Protein AF-A0A846GL12-F1 (afdb_monomer_lite)

pLDDT: mean 75.53, std 17.69, range [38.62, 96.88]

Structure (mmCIF, N/CA/C/O backbone):
data_AF-A0A846GL12-F1
#
_entry.id   AF-A0A846GL12-F1
#
loop_
_atom_site.group_PDB
_atom_site.id
_atom_site.type_symbol
_atom_site.label_atom_id
_atom_site.label_alt_id
_atom_site.label_comp_id
_atom_site.label_asym_id
_atom_site.label_entity_id
_atom_site.label_seq_id
_atom_site.pdbx_PDB_ins_code
_atom_site.Cartn_x
_atom_site.Cartn_y
_atom_site.Cartn_z
_atom_site.occupancy
_atom_site.B_iso_or_equiv
_atom_site.auth_seq_id
_atom_site.auth_comp_id
_atom_site.auth_asym_id
_atom_site.auth_atom_id
_atom_site.pdbx_PDB_model_num
ATOM 1 N N . MET A 1 1 ? 33.357 -18.153 -6.564 1.00 43.31 1 MET A N 1
ATOM 2 C CA . MET A 1 1 ? 32.320 -17.451 -5.774 1.00 43.31 1 MET A CA 1
ATOM 3 C C . MET A 1 1 ? 31.261 -16.929 -6.742 1.00 43.31 1 MET A C 1
ATOM 5 O O . MET A 1 1 ? 31.499 -15.935 -7.412 1.00 43.31 1 MET A O 1
ATOM 9 N N . GLY A 1 2 ? 30.162 -17.666 -6.937 1.00 47.09 2 GLY A N 1
ATOM 10 C CA . GLY A 1 2 ? 29.124 -17.303 -7.913 1.00 47.09 2 GLY A CA 1
ATOM 11 C C . GLY A 1 2 ? 28.355 -16.058 -7.468 1.00 47.09 2 GLY A C 1
ATOM 12 O O . GLY A 1 2 ? 27.926 -15.980 -6.315 1.00 47.09 2 GLY A O 1
ATOM 13 N N . LYS A 1 3 ? 28.203 -15.067 -8.354 1.00 55.84 3 LYS A N 1
ATOM 14 C CA . LYS A 1 3 ? 27.379 -13.881 -8.085 1.00 55.84 3 LYS A CA 1
ATOM 15 C C . LYS A 1 3 ? 25.932 -14.330 -7.863 1.00 55.84 3 LYS A C 1
ATOM 17 O O . LYS A 1 3 ? 25.308 -14.871 -8.767 1.00 55.84 3 LYS A O 1
ATOM 22 N N . ARG A 1 4 ? 25.391 -14.080 -6.667 1.00 55.66 4 ARG A N 1
ATOM 23 C CA . ARG A 1 4 ? 23.955 -14.195 -6.375 1.00 55.66 4 ARG A CA 1
ATOM 24 C C . ARG A 1 4 ? 23.234 -13.032 -7.056 1.00 55.66 4 ARG A C 1
ATOM 26 O O . ARG A 1 4 ? 22.968 -12.011 -6.432 1.00 55.66 4 ARG A O 1
ATOM 33 N N . THR A 1 5 ? 22.995 -13.138 -8.357 1.00 60.59 5 THR A N 1
ATOM 34 C CA . THR A 1 5 ? 22.158 -12.178 -9.082 1.00 60.59 5 THR A CA 1
ATOM 35 C C . THR A 1 5 ? 20.706 -12.433 -8.697 1.00 60.59 5 THR A C 1
ATOM 37 O O . THR A 1 5 ? 20.103 -13.404 -9.145 1.00 60.59 5 THR A O 1
ATOM 40 N N . GLY A 1 6 ? 20.166 -11.600 -7.803 1.00 66.88 6 GLY A N 1
ATOM 41 C CA . GLY A 1 6 ? 18.735 -11.594 -7.494 1.00 66.88 6 GLY A CA 1
ATOM 42 C C . GLY A 1 6 ? 17.884 -11.280 -8.731 1.00 66.88 6 GLY A C 1
ATOM 43 O O . GLY A 1 6 ? 18.406 -10.872 -9.769 1.00 66.88 6 GLY A O 1
ATOM 44 N N . ARG A 1 7 ? 16.560 -11.464 -8.620 1.00 67.12 7 ARG A N 1
ATOM 45 C CA . ARG A 1 7 ? 15.614 -11.190 -9.716 1.00 67.12 7 ARG A CA 1
ATOM 46 C C . ARG A 1 7 ? 15.807 -9.756 -10.248 1.00 67.12 7 ARG A C 1
ATOM 48 O O . ARG A 1 7 ? 15.787 -8.829 -9.429 1.00 67.12 7 ARG A O 1
ATOM 55 N N . PRO A 1 8 ? 15.930 -9.568 -11.576 1.00 62.91 8 PRO A N 1
ATOM 56 C CA . PRO A 1 8 ? 16.017 -8.247 -12.189 1.00 62.91 8 PRO A CA 1
ATOM 57 C C . PRO A 1 8 ? 14.837 -7.341 -11.790 1.00 62.91 8 PRO A C 1
ATOM 59 O O . PRO A 1 8 ? 13.740 -7.848 -11.522 1.00 62.91 8 PRO A O 1
ATOM 62 N N . PRO A 1 9 ? 15.029 -6.013 -11.722 1.00 58.97 9 PRO A N 1
ATOM 63 C CA . PRO A 1 9 ? 13.943 -5.072 -11.462 1.00 58.97 9 PRO A CA 1
ATOM 64 C C . PRO A 1 9 ? 12.900 -5.095 -12.584 1.00 58.97 9 PRO A C 1
ATOM 66 O O . PRO A 1 9 ? 13.253 -5.197 -13.754 1.00 58.97 9 PRO A O 1
ATOM 69 N N . ILE A 1 10 ? 11.620 -4.970 -12.225 1.00 66.12 10 ILE A N 1
ATOM 70 C CA . ILE A 1 10 ? 10.495 -5.048 -13.175 1.00 66.12 10 ILE A CA 1
ATOM 71 C C . ILE A 1 10 ? 10.449 -3.811 -14.095 1.00 66.12 10 ILE A C 1
ATOM 73 O O . ILE A 1 10 ? 10.058 -3.925 -15.250 1.00 66.12 10 ILE A O 1
ATOM 77 N N . HIS A 1 11 ? 10.912 -2.651 -13.614 1.00 65.69 11 HIS A N 1
ATOM 78 C CA . HIS A 1 11 ? 10.803 -1.363 -14.316 1.00 65.69 11 HIS A CA 1
ATOM 79 C C . HIS A 1 11 ? 12.155 -0.728 -14.678 1.00 65.69 11 HIS A C 1
ATOM 81 O O . HIS A 1 11 ? 12.225 0.471 -14.909 1.00 65.69 11 HIS A O 1
ATOM 87 N N . GLY A 1 12 ? 13.252 -1.495 -14.677 1.00 65.81 12 GLY A N 1
ATOM 88 C CA . GLY A 1 12 ? 14.596 -0.976 -14.989 1.00 65.81 12 GLY A CA 1
ATOM 89 C C . GLY A 1 12 ? 15.198 -0.029 -13.938 1.00 65.81 12 GLY A C 1
ATOM 90 O O . GLY A 1 12 ? 16.402 0.209 -13.953 1.00 65.81 12 GLY A O 1
ATOM 91 N N . GLU A 1 13 ? 14.403 0.455 -12.985 1.00 68.81 13 GLU A N 1
ATOM 92 C CA . GLU A 1 13 ? 14.867 1.242 -11.845 1.00 68.81 13 GLU A CA 1
ATOM 93 C C . GLU A 1 13 ? 15.372 0.360 -10.698 1.00 68.81 13 GLU A C 1
ATOM 95 O O . GLU A 1 13 ? 14.902 -0.760 -10.471 1.00 68.81 13 GLU A O 1
ATOM 100 N N . ALA A 1 14 ? 16.328 0.882 -9.927 1.00 69.88 14 ALA A N 1
ATOM 101 C CA . ALA A 1 14 ? 16.768 0.228 -8.704 1.00 69.88 14 ALA A CA 1
ATOM 102 C C . ALA A 1 14 ? 15.590 0.115 -7.724 1.00 69.88 14 ALA A C 1
ATOM 104 O O . ALA A 1 14 ? 14.944 1.112 -7.400 1.00 69.88 14 ALA A O 1
ATOM 105 N N . LYS A 1 15 ? 15.337 -1.100 -7.221 1.00 67.69 15 LYS A N 1
ATOM 106 C CA . LYS A 1 15 ? 14.322 -1.332 -6.188 1.00 67.69 15 LYS A CA 1
ATOM 107 C C . LYS A 1 15 ? 14.628 -0.458 -4.972 1.00 67.69 15 LYS A C 1
ATOM 109 O O . LYS A 1 15 ? 15.672 -0.628 -4.343 1.00 67.69 15 LYS A O 1
ATOM 114 N N . LYS A 1 16 ? 13.707 0.441 -4.627 1.00 72.94 16 LYS A N 1
ATOM 115 C CA . LYS A 1 16 ? 13.751 1.217 -3.387 1.00 72.94 16 LYS A CA 1
ATOM 116 C C . LYS A 1 16 ? 12.777 0.610 -2.390 1.00 72.94 16 LYS A C 1
ATOM 118 O O . LYS A 1 16 ? 11.633 0.317 -2.716 1.00 72.94 16 LYS A O 1
ATOM 123 N N . SER A 1 17 ? 13.269 0.384 -1.180 1.00 76.88 17 SER A N 1
ATOM 124 C CA . SER A 1 17 ? 12.450 -0.049 -0.055 1.00 76.88 17 SER A CA 1
ATOM 125 C C . SER A 1 17 ? 11.858 1.180 0.618 1.00 76.88 17 SER A C 1
ATOM 127 O O . SER A 1 17 ? 12.602 2.090 0.983 1.00 76.88 17 SER A O 1
ATOM 129 N N . HIS A 1 18 ? 10.547 1.176 0.835 1.00 80.06 18 HIS A N 1
ATOM 130 C CA . HIS A 1 18 ? 9.847 2.188 1.618 1.00 80.06 18 HIS A CA 1
ATOM 131 C C . HIS A 1 18 ? 9.154 1.518 2.804 1.00 80.06 18 HIS A C 1
ATOM 133 O O . HIS A 1 18 ? 8.585 0.437 2.662 1.00 80.06 18 HIS A O 1
ATOM 139 N N . THR A 1 19 ? 9.205 2.160 3.971 1.00 84.19 19 THR A N 1
ATOM 140 C CA . THR 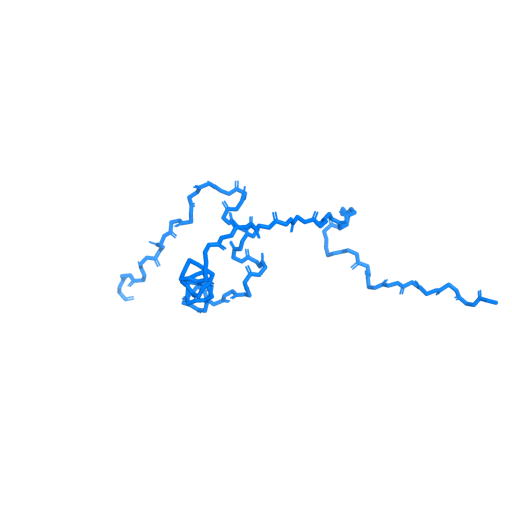A 1 19 ? 8.536 1.678 5.185 1.00 84.19 19 THR A CA 1
ATOM 141 C C . THR A 1 19 ? 7.321 2.545 5.463 1.00 84.19 19 THR A C 1
ATOM 143 O O . THR A 1 19 ? 7.454 3.756 5.628 1.00 84.19 19 THR A O 1
ATOM 146 N N . VAL A 1 20 ? 6.151 1.918 5.568 1.00 83.50 20 VAL A N 1
ATOM 147 C CA . VAL A 1 20 ? 4.905 2.573 5.981 1.00 83.50 20 VAL A CA 1
ATOM 148 C C . VAL A 1 20 ? 4.616 2.186 7.428 1.00 83.50 20 VAL A C 1
ATOM 150 O O . VAL A 1 20 ? 4.727 1.017 7.793 1.00 83.50 20 VAL A O 1
ATOM 153 N N . ARG A 1 21 ? 4.271 3.170 8.263 1.00 91.19 21 ARG A N 1
ATOM 154 C CA . ARG A 1 21 ? 3.807 2.945 9.636 1.00 91.19 21 ARG A CA 1
ATOM 155 C C . ARG A 1 21 ? 2.337 3.306 9.718 1.00 91.19 21 ARG A C 1
ATOM 157 O O . ARG A 1 21 ? 1.928 4.365 9.258 1.00 91.19 21 ARG A O 1
ATOM 164 N N . THR A 1 22 ? 1.566 2.411 10.300 1.00 89.38 22 THR A N 1
ATOM 165 C CA . THR A 1 22 ? 0.113 2.482 10.379 1.00 89.38 22 THR A CA 1
ATOM 166 C C . THR A 1 22 ? -0.311 1.746 11.643 1.00 89.38 22 THR A C 1
ATOM 168 O O . THR A 1 22 ? 0.446 0.924 12.158 1.00 89.38 22 THR A O 1
ATOM 171 N N . THR A 1 23 ? -1.492 2.064 12.167 1.00 96.88 23 THR A N 1
ATOM 172 C CA . THR A 1 23 ? -2.102 1.251 13.224 1.00 96.88 23 THR A CA 1
ATOM 173 C C . THR A 1 23 ? -2.463 -0.128 12.674 1.00 96.88 23 THR A C 1
ATOM 175 O O . THR A 1 23 ? -2.582 -0.298 11.458 1.00 96.88 23 THR A O 1
ATOM 178 N N . ASP A 1 24 ? -2.682 -1.101 13.556 1.00 96.00 24 ASP A N 1
ATOM 179 C CA . ASP A 1 24 ? -3.101 -2.447 13.144 1.00 96.00 24 ASP A CA 1
ATOM 180 C C . ASP A 1 24 ? -4.430 -2.405 12.378 1.00 96.00 24 ASP A C 1
ATOM 182 O O . ASP A 1 24 ? -4.544 -2.968 11.293 1.00 96.00 24 ASP A O 1
ATOM 186 N N . ALA A 1 25 ? -5.395 -1.618 12.866 1.00 96.19 25 ALA A N 1
ATOM 187 C CA . ALA A 1 25 ? -6.686 -1.437 12.204 1.00 96.19 25 ALA A CA 1
ATOM 188 C C . ALA A 1 25 ? -6.551 -0.863 10.783 1.00 96.19 25 ALA A C 1
ATOM 190 O O . ALA A 1 25 ? -7.204 -1.332 9.852 1.00 96.19 25 ALA A O 1
ATOM 191 N N . ALA A 1 26 ? -5.685 0.138 10.590 1.00 92.38 26 ALA A N 1
ATOM 192 C CA . ALA A 1 26 ? -5.445 0.689 9.261 1.00 92.38 26 ALA A CA 1
ATOM 193 C C . ALA A 1 26 ? -4.641 -0.280 8.375 1.00 92.38 26 ALA A C 1
ATOM 195 O O . ALA A 1 26 ? -4.865 -0.322 7.167 1.00 92.38 26 ALA A O 1
ATOM 196 N N . TRP A 1 27 ? -3.769 -1.111 8.953 1.00 94.56 27 TRP A N 1
ATOM 197 C CA . TRP A 1 27 ? -3.046 -2.146 8.215 1.00 94.56 27 TRP A CA 1
ATOM 198 C C . TRP A 1 27 ? -3.978 -3.234 7.681 1.00 94.56 27 TRP A C 1
ATOM 200 O O . TRP A 1 27 ? -3.852 -3.635 6.525 1.00 94.56 27 TRP A O 1
ATOM 210 N N . ASP A 1 28 ? -4.943 -3.676 8.484 1.00 95.94 28 ASP A N 1
ATOM 211 C CA . ASP A 1 28 ? -5.947 -4.646 8.047 1.00 95.94 28 ASP A CA 1
ATOM 212 C C . ASP A 1 28 ? -6.900 -4.041 7.011 1.00 95.94 28 ASP A C 1
ATOM 214 O O . ASP A 1 28 ? -7.131 -4.650 5.966 1.00 95.94 28 ASP A O 1
ATOM 218 N N . GLY A 1 29 ? -7.323 -2.787 7.203 1.00 95.31 29 GLY A N 1
ATOM 219 C CA . GLY A 1 29 ? -8.099 -2.059 6.196 1.00 95.31 29 GLY A CA 1
ATOM 220 C C . GLY A 1 29 ? -7.371 -1.926 4.851 1.00 95.31 29 GLY A C 1
ATOM 221 O O . GLY A 1 29 ? -7.981 -2.093 3.797 1.00 95.31 29 GLY A O 1
ATOM 222 N N . LEU A 1 30 ? -6.055 -1.684 4.855 1.00 93.62 30 LEU A N 1
ATOM 223 C CA . LEU A 1 30 ? -5.248 -1.641 3.628 1.00 93.62 30 LEU A CA 1
ATOM 224 C C . LEU A 1 30 ? -5.232 -2.987 2.891 1.00 93.62 30 LEU A C 1
ATOM 226 O O . LEU A 1 30 ? -5.299 -2.997 1.663 1.00 93.62 30 LEU A O 1
ATOM 230 N N . LYS A 1 31 ? -5.170 -4.113 3.614 1.00 94.81 31 LYS A N 1
ATOM 231 C CA . LYS A 1 31 ? -5.232 -5.453 3.004 1.00 94.81 31 LYS A CA 1
ATOM 232 C C . LYS A 1 31 ? -6.589 -5.706 2.359 1.00 94.81 31 LYS A C 1
ATOM 234 O O . LYS A 1 31 ? -6.628 -6.179 1.230 1.00 94.81 31 LYS A O 1
ATOM 239 N N . GLU A 1 32 ? -7.678 -5.359 3.044 1.00 96.00 32 GLU A N 1
ATOM 240 C CA . GLU A 1 32 ? -9.027 -5.501 2.487 1.00 96.00 32 GLU A CA 1
ATOM 241 C C . GLU A 1 32 ? -9.219 -4.649 1.230 1.00 96.00 32 GLU A C 1
ATOM 243 O O . GLU A 1 32 ? -9.805 -5.105 0.252 1.00 96.00 32 GLU A O 1
ATOM 248 N N . MET A 1 33 ? -8.720 -3.409 1.231 1.00 93.19 33 MET A N 1
ATOM 249 C CA . MET A 1 33 ? -8.805 -2.541 0.055 1.00 93.19 33 MET A CA 1
ATOM 250 C C . MET A 1 33 ? -7.973 -3.072 -1.116 1.00 93.19 33 MET A C 1
ATOM 252 O O . MET A 1 33 ? -8.436 -3.015 -2.253 1.00 93.19 33 MET A O 1
ATOM 256 N N . ALA A 1 34 ? -6.780 -3.609 -0.847 1.00 92.75 34 ALA A N 1
ATOM 257 C CA . ALA A 1 34 ? -5.952 -4.236 -1.871 1.00 92.75 34 ALA A CA 1
ATOM 258 C C . ALA A 1 34 ? -6.657 -5.451 -2.499 1.00 92.75 34 ALA A C 1
ATOM 260 O O . ALA A 1 34 ? -6.731 -5.545 -3.723 1.00 92.75 34 ALA A O 1
ATOM 261 N N . ASP A 1 35 ? -7.252 -6.314 -1.669 1.00 94.31 35 ASP A N 1
ATOM 262 C CA . ASP A 1 35 ? -8.012 -7.488 -2.114 1.00 94.31 35 ASP A CA 1
ATOM 263 C C . ASP A 1 35 ? -9.217 -7.092 -2.983 1.00 94.31 35 ASP A C 1
ATOM 265 O O . ASP A 1 35 ? -9.379 -7.586 -4.098 1.00 94.31 35 ASP A O 1
ATOM 269 N N . ARG A 1 36 ? -10.000 -6.094 -2.548 1.00 92.44 36 ARG A N 1
ATOM 270 C CA . ARG A 1 36 ? -11.131 -5.553 -3.329 1.00 92.44 36 ARG A CA 1
ATOM 271 C C . ARG A 1 36 ? -10.708 -4.929 -4.657 1.00 92.44 36 ARG A C 1
ATOM 273 O O . ARG A 1 36 ? -11.488 -4.942 -5.604 1.00 92.44 36 ARG A O 1
ATOM 280 N N . ALA A 1 37 ? -9.503 -4.369 -4.726 1.00 87.88 37 ALA A N 1
ATOM 281 C CA . ALA A 1 37 ? -8.940 -3.815 -5.953 1.00 87.88 37 ALA A CA 1
ATOM 282 C C . ALA A 1 37 ? -8.327 -4.889 -6.873 1.00 87.88 37 ALA A C 1
ATOM 284 O O . ALA A 1 37 ? -7.907 -4.560 -7.981 1.00 87.88 37 ALA A O 1
ATOM 285 N N . GLY A 1 38 ? -8.250 -6.153 -6.433 1.00 91.75 38 GLY A N 1
ATOM 286 C CA . GLY A 1 38 ? -7.582 -7.227 -7.169 1.00 91.75 38 GLY A CA 1
ATOM 287 C C . GLY A 1 38 ? -6.064 -7.042 -7.266 1.00 91.75 38 GLY A C 1
ATOM 288 O O . GLY A 1 38 ? -5.453 -7.501 -8.229 1.00 91.75 38 GLY A O 1
ATOM 289 N N . LEU A 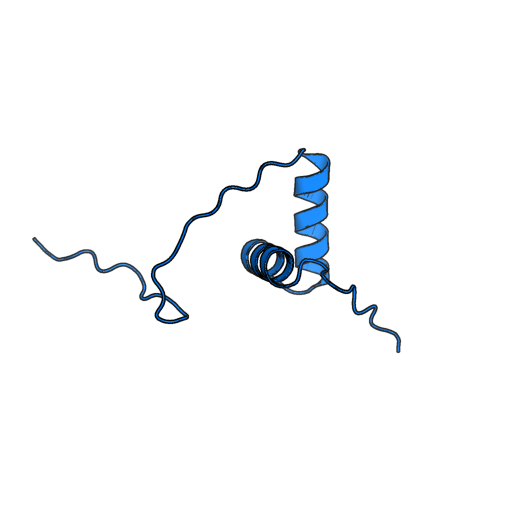1 39 ? -5.460 -6.345 -6.298 1.00 89.38 39 LEU A N 1
ATOM 290 C CA . LEU A 1 39 ? -4.035 -6.015 -6.262 1.00 89.38 39 LEU A CA 1
ATOM 291 C C . LEU A 1 39 ? -3.351 -6.675 -5.066 1.00 89.38 39 LEU A C 1
ATOM 293 O O . LEU A 1 39 ? -3.945 -6.873 -4.006 1.00 89.38 39 LEU A O 1
ATOM 297 N N . THR A 1 40 ? -2.049 -6.934 -5.181 1.00 92.88 40 THR A N 1
ATOM 298 C CA . THR A 1 40 ? -1.243 -7.198 -3.985 1.00 92.88 40 THR A CA 1
ATOM 299 C C . THR A 1 40 ? -1.158 -5.938 -3.121 1.00 92.88 40 THR A C 1
ATOM 301 O O . THR A 1 40 ? -1.198 -4.812 -3.622 1.00 92.88 40 THR A O 1
ATOM 304 N N . LEU A 1 41 ? -0.954 -6.103 -1.811 1.00 91.75 41 LEU A N 1
ATOM 305 C CA . LEU A 1 41 ? -0.792 -4.968 -0.895 1.00 91.75 41 LEU A CA 1
ATOM 306 C C . LEU A 1 41 ? 0.329 -4.008 -1.335 1.00 91.75 41 LEU A C 1
ATOM 308 O O . LEU A 1 41 ? 0.179 -2.796 -1.225 1.00 91.75 41 LEU A O 1
ATOM 312 N N . SER A 1 42 ? 1.441 -4.530 -1.859 1.00 88.56 42 SER A N 1
ATOM 313 C CA . SER A 1 42 ? 2.536 -3.711 -2.390 1.00 88.56 42 SER A CA 1
ATOM 314 C C . SER A 1 42 ? 2.126 -2.879 -3.601 1.00 88.56 42 SER A C 1
ATOM 316 O O . SER A 1 42 ? 2.459 -1.701 -3.654 1.00 88.56 42 SER A O 1
ATOM 318 N N . GLU A 1 43 ? 1.392 -3.466 -4.548 1.00 87.31 43 GLU A N 1
ATOM 319 C CA . GLU A 1 43 ? 0.915 -2.752 -5.739 1.00 87.31 43 GLU A CA 1
ATOM 320 C C . GLU A 1 43 ? -0.109 -1.685 -5.357 1.00 87.31 43 GLU A C 1
ATOM 322 O O . GLU A 1 43 ? -0.049 -0.560 -5.848 1.00 87.31 43 GLU A O 1
ATOM 327 N N . TYR A 1 44 ? -1.000 -2.015 -4.419 1.00 90.31 44 TYR A N 1
ATOM 328 C CA . TYR A 1 44 ? -1.973 -1.076 -3.879 1.00 90.31 44 TYR A CA 1
ATOM 329 C C . TYR A 1 44 ? -1.291 0.122 -3.202 1.00 90.31 44 TYR A C 1
ATOM 331 O O . TYR A 1 44 ? -1.622 1.271 -3.490 1.00 90.31 44 TYR A O 1
ATOM 339 N N . LEU A 1 45 ? -0.294 -0.120 -2.344 1.00 89.06 45 LEU A N 1
ATOM 340 C CA . LEU A 1 45 ? 0.463 0.944 -1.679 1.00 89.06 45 LEU A CA 1
ATOM 341 C C . LEU A 1 45 ? 1.299 1.776 -2.657 1.00 89.06 45 LEU A C 1
ATOM 343 O O . LEU A 1 45 ? 1.430 2.984 -2.471 1.00 89.06 45 LEU A O 1
ATOM 347 N N . GLU A 1 46 ? 1.854 1.156 -3.697 1.00 85.94 46 GLU A N 1
ATOM 348 C CA . GLU A 1 46 ? 2.587 1.871 -4.740 1.00 85.94 46 GLU A CA 1
ATOM 349 C C . GLU A 1 46 ? 1.661 2.795 -5.538 1.00 85.94 46 GLU A C 1
ATOM 351 O O . GLU A 1 46 ? 1.994 3.962 -5.752 1.00 85.94 46 GLU A O 1
ATOM 356 N N . ALA A 1 47 ? 0.483 2.303 -5.929 1.00 84.31 47 ALA A N 1
ATOM 357 C CA . ALA A 1 47 ? -0.537 3.112 -6.581 1.00 84.31 47 ALA A CA 1
ATOM 358 C C . ALA A 1 47 ? -0.968 4.278 -5.678 1.00 84.31 47 ALA A C 1
ATOM 360 O O . ALA A 1 47 ? -0.967 5.424 -6.122 1.00 84.31 47 ALA A O 1
ATOM 361 N N . LEU A 1 48 ? -1.220 4.011 -4.392 1.00 83.81 48 LEU A N 1
ATOM 362 C CA . LEU A 1 48 ? -1.640 5.017 -3.414 1.00 83.81 48 LEU A CA 1
ATOM 363 C C . LEU A 1 48 ? -0.571 6.096 -3.199 1.00 83.81 48 LEU A C 1
ATOM 365 O O . LEU A 1 48 ? -0.883 7.286 -3.174 1.00 83.81 48 LEU A O 1
ATOM 369 N N . GLY A 1 49 ? 0.697 5.691 -3.101 1.00 80.38 49 GLY A N 1
ATOM 370 C CA . GLY A 1 49 ? 1.834 6.602 -2.962 1.00 80.38 49 GLY A CA 1
ATOM 371 C C . GLY A 1 49 ? 2.128 7.427 -4.219 1.00 80.38 49 GLY A C 1
ATOM 372 O O . GLY A 1 49 ? 2.647 8.534 -4.101 1.00 80.38 49 GLY A O 1
ATOM 373 N N . LYS A 1 50 ? 1.791 6.919 -5.413 1.00 76.94 50 LYS A N 1
ATOM 374 C CA . LYS A 1 50 ? 1.964 7.635 -6.688 1.00 76.94 50 LYS A CA 1
ATOM 375 C C . LYS A 1 50 ? 0.833 8.615 -6.981 1.00 76.94 50 LYS A C 1
ATOM 377 O O . LYS A 1 50 ? 1.107 9.708 -7.468 1.00 76.94 50 LYS A O 1
ATOM 382 N N . THR A 1 51 ? -0.421 8.233 -6.734 1.00 70.56 51 THR A N 1
ATOM 383 C CA . THR A 1 51 ? -1.582 9.038 -7.146 1.00 70.56 51 THR A CA 1
ATOM 384 C C . THR A 1 51 ? -2.119 9.947 -6.047 1.00 70.56 51 THR A C 1
ATOM 386 O O . THR A 1 51 ? -2.878 10.862 -6.354 1.00 70.56 51 THR A O 1
ATOM 389 N N . GLY A 1 52 ? -1.770 9.720 -4.773 1.00 58.31 52 GLY A N 1
ATOM 3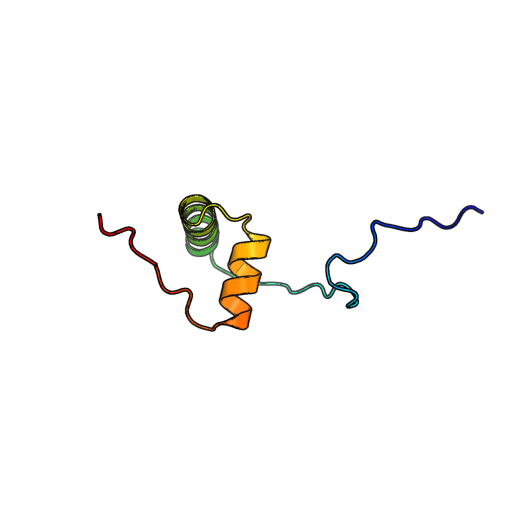90 C CA . GLY A 1 52 ? -2.250 10.508 -3.626 1.00 58.31 52 GLY A CA 1
ATOM 391 C C . GLY A 1 52 ? -3.747 10.345 -3.315 1.00 58.31 52 GLY A C 1
ATOM 392 O O . GLY A 1 52 ? -4.190 10.673 -2.218 1.00 58.31 52 GLY A O 1
ATOM 393 N N . LE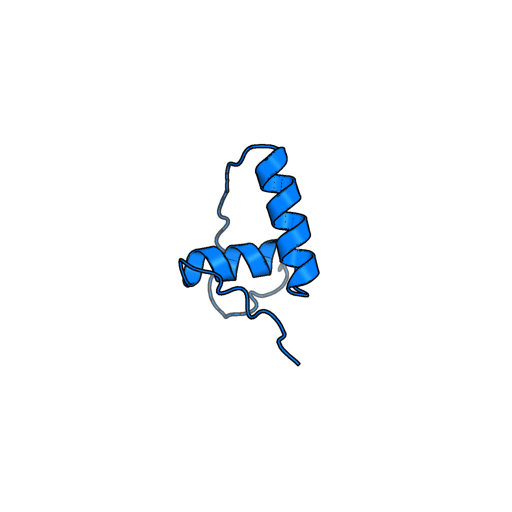U A 1 53 ? -4.516 9.790 -4.253 1.00 56.03 53 LEU A N 1
ATOM 394 C CA . LEU A 1 53 ? -5.907 9.390 -4.124 1.00 56.03 53 LEU A CA 1
ATOM 395 C C . LEU A 1 53 ? -6.092 8.118 -4.960 1.00 56.03 53 LEU A C 1
ATOM 397 O O . LEU A 1 53 ? -5.942 8.141 -6.186 1.00 56.03 53 LEU A O 1
ATOM 401 N N . LEU A 1 54 ? -6.395 6.995 -4.315 1.00 55.41 54 LEU A N 1
ATOM 402 C CA . LEU A 1 54 ? -6.868 5.810 -5.024 1.00 55.41 54 LEU A CA 1
ATOM 403 C C . LEU A 1 54 ? -8.376 5.986 -5.168 1.00 55.41 54 LEU A C 1
ATOM 405 O O . LEU A 1 54 ? -9.130 5.797 -4.215 1.00 55.41 54 LEU A O 1
ATOM 409 N N . ILE A 1 55 ? -8.799 6.474 -6.335 1.00 50.50 55 ILE A N 1
ATOM 410 C CA . ILE A 1 55 ? -10.217 6.576 -6.671 1.00 50.50 55 ILE A CA 1
ATOM 411 C C . ILE A 1 55 ? -10.762 5.151 -6.598 1.00 50.50 55 ILE A C 1
ATOM 413 O O . ILE A 1 55 ? -10.391 4.301 -7.407 1.00 50.50 55 ILE A O 1
ATOM 417 N N . LEU A 1 56 ? -11.616 4.895 -5.604 1.00 49.88 56 LEU A N 1
ATOM 418 C CA . LEU A 1 56 ? -12.541 3.770 -5.603 1.00 49.88 56 LEU A CA 1
ATOM 419 C C . LEU A 1 56 ? -13.367 3.908 -6.883 1.00 49.88 56 LEU A C 1
ATOM 421 O O . LEU A 1 56 ? -14.388 4.597 -6.902 1.00 49.88 56 LEU A O 1
ATOM 425 N N . LEU A 1 57 ? -12.907 3.289 -7.971 1.00 48.19 57 LEU A N 1
ATOM 426 C CA . LEU A 1 57 ? -13.772 2.933 -9.082 1.00 48.19 57 LEU A CA 1
ATOM 427 C C . LEU A 1 57 ? -14.740 1.910 -8.501 1.00 48.19 57 LEU A C 1
ATOM 429 O O . LEU A 1 57 ? -14.517 0.704 -8.523 1.00 48.19 57 LEU A O 1
ATOM 433 N N . THR A 1 58 ? -15.783 2.440 -7.871 1.00 43.69 58 THR A N 1
ATOM 434 C CA . THR A 1 58 ? -17.006 1.711 -7.616 1.00 43.69 58 THR A CA 1
ATOM 435 C C . THR A 1 58 ? -17.435 1.193 -8.977 1.00 43.69 58 THR A C 1
ATOM 437 O O 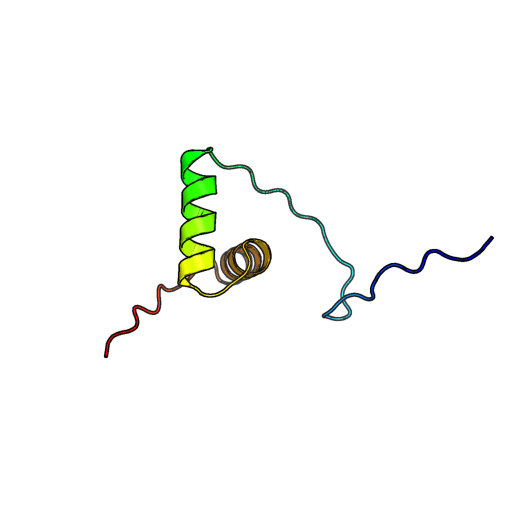. THR A 1 58 ? -17.796 1.965 -9.866 1.00 43.69 58 THR A O 1
ATOM 440 N N . ALA A 1 59 ? -17.288 -0.117 -9.168 1.00 43.16 59 ALA A N 1
ATOM 441 C CA . ALA A 1 59 ? -17.957 -0.825 -10.237 1.00 43.16 59 ALA A CA 1
ATOM 442 C C . ALA A 1 59 ? -19.449 -0.521 -10.069 1.00 43.16 59 ALA A C 1
ATOM 444 O O . ALA A 1 59 ? -20.123 -1.049 -9.186 1.00 43.16 59 ALA A O 1
ATOM 445 N N . THR A 1 60 ? -19.918 0.452 -10.838 1.00 47.56 60 THR A N 1
ATOM 446 C CA . THR A 1 60 ? -21.327 0.691 -11.075 1.00 47.56 60 THR A CA 1
ATOM 447 C C . THR A 1 60 ? -21.627 0.032 -12.408 1.00 47.56 60 THR A C 1
ATOM 449 O O . THR A 1 60 ? -21.057 0.422 -13.428 1.00 47.56 60 THR A O 1
ATOM 452 N N . SER A 1 61 ? -22.579 -0.902 -12.356 1.00 38.62 61 SER A N 1
ATOM 453 C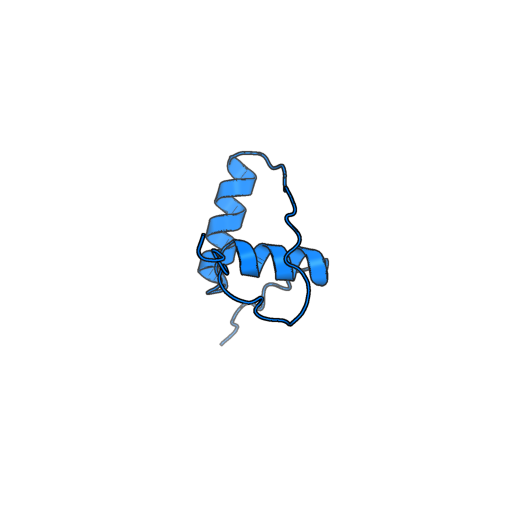 CA . SER A 1 61 ? -23.174 -1.710 -13.439 1.00 38.62 61 SER A CA 1
ATOM 454 C C . SER A 1 61 ? -22.568 -3.095 -13.634 1.00 38.62 61 SER A C 1
ATOM 456 O O . SER A 1 61 ? -21.380 -3.193 -14.006 1.00 38.62 61 SER A O 1
#

Secondary structure (DSSP, 8-state):
-----PPPPTTSSPPPP------HHHHHHHHHHHHHTT--HHHHHHHHHHHSS--------

Foldseek 3Di:
DDDPDDDDDPPNDDDDDDDDDDDPVVVVVLCVVCVVVVHDSVVSVVCCVVPVDDPPPPPDD

Radius of gyration: 15.51 Å; chains: 1; bounding box: 56×28×28 Å

Sequence (61 aa):
MGKRTGRPPIHGEAKKSHTVRTTDAAWDGLKEMADRAGLTLSEYLEALGKTGLLILLTATS